Protein AF-A0A8X6NG14-F1 (afdb_monomer)

Organism: Nephila pilipes (NCBI:txid299642)

Sequence (57 aa):
MSAAKKVVSILHFNDVYNVEEQQQEPVAGATRFCAALKSFNDLDPLVLFSGDILAPS

Mean predicted aligned error: 5.35 Å

Foldseek 3Di:
DDDDDDDAAEAEDEQQAEFDFDPDPVTTGPVVVVVVVVVCVVVVHDYDYDDNHHPDD

Solvent-accessible surface area (backbone atoms only — not comparable to full-atom values): 3731 Å² total; per-residue (Å²): 132,84,78,76,87,80,84,84,41,74,46,75,53,56,74,53,55,45,66,58,73,44,91,56,87,78,60,48,20,56,68,50,55,52,49,61,60,56,74,46,56,91,60,66,49,51,77,47,76,77,51,49,60,56,69,81,128

Secondary structure (DSSP, 8-state):
-PPP-----EEEE---------SSSSP-SHHHHHHHHHTTGGG--EEEE-S--SS--

InterPro domains:
  IPR029052 Metallo-dependent phosphatase-like [G3DSA:3.60.21.10] (2-57)
  IPR029052 Metallo-dependent phosphatase-like [SSF56300] (8-57)

Structure (mmCIF, N/CA/C/O backbone):
data_AF-A0A8X6NG14-F1
#
_entry.id   AF-A0A8X6NG14-F1
#
loop_
_atom_site.group_PDB
_atom_site.id
_atom_site.type_symbol
_atom_site.label_atom_id
_atom_site.label_alt_id
_atom_site.label_comp_id
_atom_site.label_asym_id
_atom_site.label_entity_id
_atom_site.label_seq_id
_atom_site.pdbx_PDB_ins_code
_atom_site.Cartn_x
_a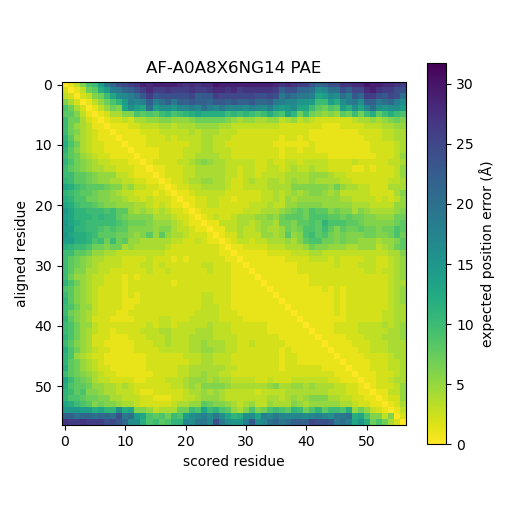tom_site.Cartn_y
_atom_site.Cartn_z
_atom_site.occupancy
_atom_site.B_iso_or_equiv
_atom_site.auth_seq_id
_atom_site.auth_comp_id
_atom_site.auth_asym_id
_atom_site.auth_atom_id
_atom_site.pdbx_PDB_model_num
ATOM 1 N N . MET A 1 1 ? -24.786 4.674 29.213 1.00 52.50 1 MET A N 1
ATOM 2 C CA . MET A 1 1 ? -23.623 5.304 28.554 1.00 52.50 1 MET A CA 1
ATOM 3 C C . MET A 1 1 ? -23.731 5.027 27.064 1.00 52.50 1 MET A C 1
ATOM 5 O O . MET A 1 1 ? -23.882 3.866 26.710 1.00 52.50 1 MET A O 1
ATOM 9 N N . SER A 1 2 ? -23.744 6.052 26.208 1.00 63.78 2 SER A N 1
ATOM 10 C CA . SER A 1 2 ? -23.705 5.843 24.753 1.00 63.78 2 SER A CA 1
ATOM 11 C C . SER A 1 2 ? -22.324 5.308 24.388 1.00 63.78 2 SER A C 1
ATOM 13 O O . SER A 1 2 ? -21.328 5.931 24.751 1.00 63.78 2 SER A O 1
ATOM 15 N N . ALA A 1 3 ? -22.244 4.170 23.700 1.00 72.62 3 ALA A N 1
ATOM 16 C CA . ALA A 1 3 ? -20.977 3.725 23.134 1.00 72.62 3 ALA A CA 1
ATOM 17 C C . ALA A 1 3 ? -20.486 4.805 22.158 1.00 72.62 3 ALA A C 1
ATOM 19 O O . ALA A 1 3 ? -21.237 5.240 21.283 1.00 72.62 3 ALA A O 1
ATOM 20 N N . ALA A 1 4 ? -19.253 5.281 22.335 1.00 77.19 4 ALA A N 1
ATOM 21 C CA . ALA A 1 4 ? -18.641 6.186 21.373 1.00 77.19 4 ALA A CA 1
ATOM 22 C C . ALA A 1 4 ? -18.560 5.470 20.017 1.00 77.19 4 ALA A C 1
ATOM 24 O O . ALA A 1 4 ? -18.132 4.315 19.947 1.00 77.19 4 ALA A O 1
ATOM 25 N N . LYS A 1 5 ? -18.995 6.141 18.947 1.00 78.44 5 LYS A N 1
ATOM 26 C CA . LYS A 1 5 ? -18.901 5.614 17.585 1.00 78.44 5 LYS A CA 1
ATOM 27 C C . LYS A 1 5 ? -17.419 5.448 17.243 1.00 78.44 5 LYS A C 1
ATOM 29 O O . LYS A 1 5 ? -16.714 6.438 17.077 1.00 78.44 5 LYS A O 1
ATOM 34 N N . LYS A 1 6 ? -16.949 4.203 17.176 1.00 87.44 6 LYS A N 1
ATOM 35 C CA . LYS A 1 6 ? -15.586 3.879 16.745 1.00 87.44 6 LYS A CA 1
ATOM 36 C C . LYS A 1 6 ? -15.561 3.824 15.221 1.00 87.44 6 LYS A C 1
ATOM 38 O O . LYS A 1 6 ? -16.406 3.161 14.623 1.00 87.44 6 LYS A O 1
ATOM 43 N N . VAL A 1 7 ? -14.630 4.547 14.611 1.00 93.31 7 VAL A N 1
ATOM 44 C CA . VAL A 1 7 ? -14.374 4.516 13.166 1.00 93.31 7 VAL A CA 1
ATOM 45 C C . VAL A 1 7 ? -13.166 3.618 12.932 1.00 93.31 7 VAL A C 1
ATOM 47 O O . VAL A 1 7 ? -12.214 3.673 13.703 1.00 93.31 7 VAL A O 1
ATOM 50 N N . VAL A 1 8 ? -13.228 2.781 11.898 1.00 95.81 8 VAL A N 1
ATOM 51 C CA . VAL A 1 8 ? -12.088 1.992 11.421 1.00 95.81 8 VAL A CA 1
ATOM 52 C C . VAL A 1 8 ? -11.711 2.536 10.053 1.00 95.81 8 VAL A C 1
ATOM 54 O O . VAL A 1 8 ? -12.543 2.542 9.145 1.00 95.81 8 VAL A O 1
ATOM 57 N N . SER A 1 9 ? -10.477 3.004 9.923 1.00 97.25 9 SER A N 1
ATOM 58 C CA . SER A 1 9 ? -9.916 3.479 8.660 1.00 97.25 9 SER A CA 1
ATOM 59 C C . SER A 1 9 ? -9.254 2.304 7.945 1.00 97.25 9 SER A C 1
ATOM 61 O O . SER A 1 9 ? -8.498 1.557 8.563 1.00 97.25 9 SER A O 1
ATOM 63 N N . ILE A 1 10 ? -9.535 2.116 6.656 1.00 98.00 10 ILE A N 1
ATOM 64 C CA . ILE A 1 10 ? -8.927 1.052 5.848 1.00 98.00 10 ILE A CA 1
ATOM 65 C C . ILE A 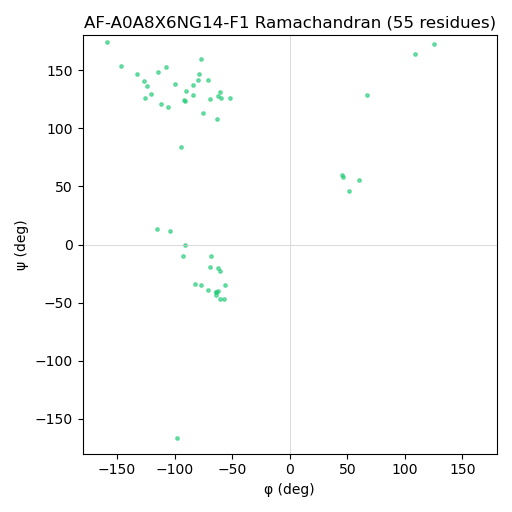1 10 ? -8.293 1.689 4.617 1.00 98.00 10 ILE A C 1
ATOM 67 O O . ILE A 1 10 ? -8.969 2.399 3.874 1.00 98.00 10 ILE A O 1
ATOM 71 N N . LEU A 1 11 ? -7.009 1.413 4.397 1.00 98.19 11 LEU A N 1
ATOM 72 C CA . LEU A 1 11 ? -6.324 1.707 3.142 1.00 98.19 11 LEU A CA 1
ATOM 73 C C . LEU A 1 11 ? -6.129 0.394 2.404 1.00 98.19 11 LEU A C 1
ATOM 75 O O . LEU A 1 11 ? -5.472 -0.510 2.913 1.00 98.19 11 LEU A O 1
ATOM 79 N N . HIS A 1 12 ? -6.711 0.277 1.220 1.00 97.50 12 HIS A N 1
ATOM 80 C CA . HIS A 1 12 ? -6.674 -0.950 0.436 1.00 97.50 12 HIS A CA 1
ATOM 81 C C . HIS A 1 12 ? -6.148 -0.669 -0.968 1.00 97.50 12 HIS A C 1
ATOM 83 O O . HIS A 1 12 ? -6.449 0.372 -1.550 1.00 97.50 12 HIS A O 1
ATOM 89 N N . PHE A 1 13 ? -5.333 -1.590 -1.476 1.00 96.31 13 PHE A N 1
ATOM 90 C CA . PHE A 1 13 ? -4.828 -1.571 -2.842 1.00 96.31 13 PHE A CA 1
ATOM 91 C C . PHE A 1 13 ? -4.666 -2.995 -3.390 1.00 96.31 13 PHE A C 1
ATOM 93 O O . PHE A 1 13 ? -4.473 -3.960 -2.642 1.00 96.31 13 PHE A O 1
ATOM 100 N N . ASN A 1 14 ? -4.754 -3.118 -4.710 1.00 95.56 14 ASN A N 1
ATOM 101 C CA . ASN A 1 14 ? -4.672 -4.361 -5.473 1.00 95.56 14 ASN A CA 1
ATOM 102 C C . ASN A 1 14 ? -4.284 -4.056 -6.927 1.00 95.56 14 ASN A C 1
ATOM 104 O O . ASN A 1 14 ? -4.205 -2.882 -7.286 1.00 95.56 14 ASN A O 1
ATOM 108 N N . ASP A 1 15 ? -4.056 -5.096 -7.733 1.00 92.56 15 ASP A N 1
ATOM 109 C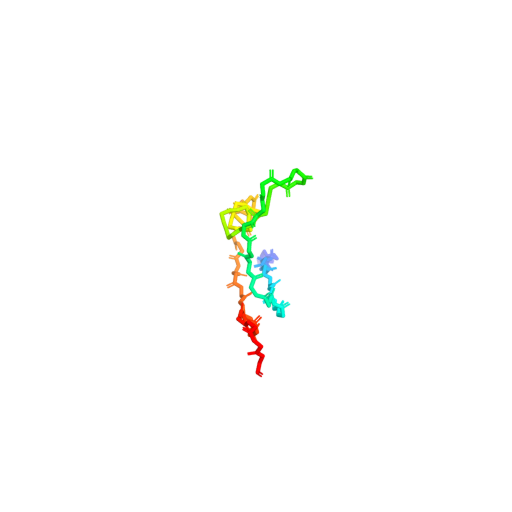 CA . ASP A 1 15 ? -3.809 -4.991 -9.183 1.00 92.56 15 ASP A CA 1
ATOM 110 C C . ASP A 1 15 ? -2.708 -3.970 -9.513 1.00 92.56 15 ASP A C 1
ATOM 112 O O . ASP A 1 15 ? -2.851 -3.094 -10.364 1.00 92.56 15 ASP A O 1
ATOM 116 N N . VAL A 1 16 ? -1.608 -4.047 -8.761 1.00 91.94 16 VAL A N 1
ATOM 117 C CA . VAL A 1 16 ? -0.521 -3.065 -8.792 1.00 91.94 16 VAL A CA 1
ATOM 118 C C . VAL A 1 16 ? 0.368 -3.257 -10.018 1.00 91.94 16 VAL A C 1
ATOM 120 O O . VAL A 1 16 ? 0.857 -2.268 -10.552 1.00 91.94 16 VAL A O 1
ATOM 123 N N . TYR A 1 17 ? 0.574 -4.507 -10.452 1.00 87.88 17 TYR A N 1
ATOM 124 C CA . TYR A 1 17 ? 1.352 -4.863 -11.647 1.00 87.88 17 TYR A CA 1
ATOM 125 C C . TYR A 1 17 ? 2.693 -4.109 -11.757 1.00 87.88 17 TYR A C 1
ATOM 127 O O . TYR A 1 17 ? 2.953 -3.417 -12.737 1.00 87.88 17 TYR A O 1
ATOM 135 N N . ASN A 1 18 ? 3.550 -4.304 -10.747 1.00 89.06 18 ASN A N 1
ATOM 136 C CA . ASN A 1 18 ? 4.826 -3.623 -10.495 1.00 89.06 18 ASN A CA 1
ATOM 137 C C . ASN A 1 18 ? 4.700 -2.126 -10.141 1.00 89.06 18 ASN A C 1
ATOM 139 O O . ASN A 1 18 ? 4.165 -1.316 -10.890 1.00 89.06 18 ASN A O 1
ATOM 143 N N . VAL A 1 19 ? 5.329 -1.713 -9.032 1.00 91.38 19 VAL A N 1
ATOM 144 C CA . VAL A 1 19 ? 5.564 -0.286 -8.741 1.00 91.38 19 VAL A CA 1
ATOM 145 C C . VAL A 1 19 ? 6.956 0.106 -9.228 1.00 91.38 19 VAL A C 1
ATOM 147 O O . VAL A 1 19 ? 7.919 0.105 -8.459 1.00 91.38 19 VAL A O 1
ATOM 150 N N . GLU A 1 20 ? 7.063 0.425 -10.511 1.00 92.81 20 GLU A N 1
ATOM 151 C CA . GLU A 1 20 ? 8.341 0.778 -11.130 1.00 92.81 20 GLU A CA 1
ATOM 152 C C . GLU A 1 20 ? 8.761 2.216 -10.812 1.00 92.81 20 GLU A C 1
ATOM 154 O O . GLU A 1 20 ? 7.937 3.121 -10.643 1.00 92.81 20 GLU A O 1
ATOM 159 N N . GLU A 1 21 ? 10.070 2.427 -10.699 1.00 93.81 21 GLU A N 1
ATOM 160 C CA . GLU A 1 21 ? 10.629 3.770 -10.607 1.00 93.81 21 GLU A CA 1
ATOM 161 C C . GLU A 1 21 ? 10.497 4.481 -11.958 1.00 93.81 21 GLU A C 1
ATOM 163 O O . GLU A 1 21 ? 10.733 3.894 -13.012 1.00 93.81 21 GLU A O 1
ATOM 168 N N . GLN A 1 22 ? 10.190 5.777 -11.929 1.00 92.88 22 GLN A N 1
ATOM 169 C CA . GLN A 1 22 ? 10.395 6.650 -13.083 1.00 92.88 22 GLN A CA 1
ATOM 170 C C . GLN A 1 22 ? 11.090 7.930 -12.643 1.00 92.88 22 GLN A C 1
ATOM 172 O O . GLN A 1 22 ? 10.833 8.431 -11.550 1.00 92.88 22 GLN A O 1
ATOM 177 N N . GLN A 1 23 ? 11.924 8.482 -13.521 1.00 91.62 23 GLN A N 1
ATOM 178 C CA . GLN A 1 23 ? 12.661 9.723 -13.262 1.00 91.62 23 GLN A CA 1
ATOM 179 C C . GLN A 1 23 ? 11.923 10.977 -13.758 1.00 91.62 23 GLN A C 1
ATOM 181 O O . GLN A 1 23 ? 12.342 12.094 -13.468 1.00 91.62 23 GLN A O 1
ATOM 186 N N . GLN A 1 24 ? 10.834 10.817 -14.518 1.00 93.44 24 GLN A N 1
ATOM 187 C CA . GLN A 1 24 ? 10.022 11.941 -14.977 1.00 93.44 24 GLN A CA 1
ATOM 188 C C . GLN A 1 24 ? 9.013 12.345 -13.902 1.00 93.44 24 GLN A C 1
ATOM 190 O O . GLN A 1 24 ? 8.363 11.489 -13.301 1.00 93.44 24 GLN A O 1
ATOM 195 N N . GLU A 1 25 ? 8.850 13.652 -13.685 1.00 90.06 25 GLU A N 1
ATOM 196 C CA . GLU A 1 25 ? 7.792 14.133 -12.805 1.00 90.06 25 GLU A CA 1
ATOM 197 C C . GLU A 1 25 ? 6.408 13.749 -13.376 1.00 90.06 25 GLU A C 1
ATOM 199 O O . GLU A 1 25 ? 6.117 14.045 -14.538 1.00 90.06 25 GLU A O 1
ATOM 204 N N . PRO A 1 26 ? 5.547 13.101 -12.574 1.00 85.69 26 PRO A N 1
ATOM 205 C CA . PRO A 1 26 ? 5.715 12.940 -11.139 1.00 85.69 26 PRO A CA 1
ATOM 206 C C . PRO A 1 26 ? 6.478 11.635 -10.797 1.00 85.69 26 PRO A C 1
ATOM 208 O O . PRO A 1 26 ? 6.018 10.556 -11.167 1.00 85.69 26 PRO A O 1
ATOM 211 N N . VAL 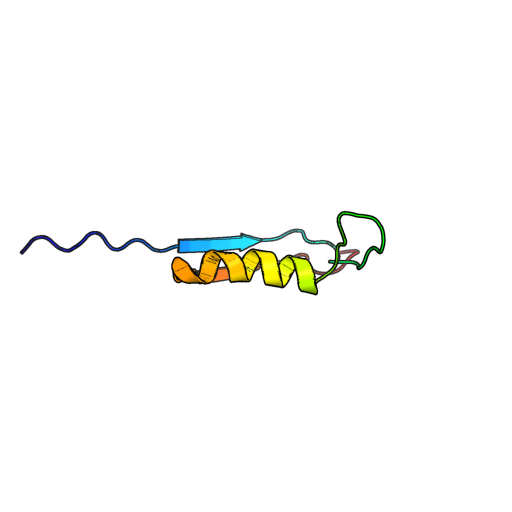A 1 27 ? 7.608 11.704 -10.069 1.00 90.19 27 VAL A N 1
ATOM 212 C CA . VAL A 1 27 ? 8.503 10.541 -9.800 1.00 90.19 27 VAL A CA 1
ATOM 213 C C . VAL A 1 27 ? 7.711 9.358 -9.236 1.00 90.19 27 VAL A C 1
ATOM 215 O O . VAL A 1 27 ? 6.983 9.534 -8.264 1.00 90.19 27 VAL A O 1
ATOM 218 N N . ALA A 1 28 ? 7.795 8.168 -9.830 1.00 90.56 28 ALA A N 1
ATOM 219 C CA . ALA A 1 28 ? 7.060 6.981 -9.364 1.00 90.56 28 ALA A CA 1
ATOM 220 C C . ALA A 1 28 ? 7.942 6.080 -8.483 1.00 90.56 28 ALA A C 1
ATOM 222 O O . ALA A 1 28 ? 9.001 6.493 -8.014 1.00 90.56 28 ALA A O 1
ATOM 223 N N . GLY A 1 29 ? 7.490 4.855 -8.229 1.00 93.88 29 GLY A N 1
ATOM 224 C CA . GLY A 1 29 ? 8.237 3.861 -7.469 1.00 93.88 29 GLY A CA 1
ATOM 225 C C . GLY A 1 29 ? 7.669 3.588 -6.081 1.00 93.88 29 GLY A C 1
ATOM 226 O O . GLY A 1 29 ? 6.871 4.349 -5.515 1.00 93.88 29 GLY A O 1
ATOM 227 N N . ALA A 1 30 ? 8.113 2.464 -5.520 1.00 93.31 30 ALA A N 1
ATOM 228 C CA . ALA A 1 30 ? 7.642 1.952 -4.239 1.00 93.31 30 ALA A CA 1
ATOM 229 C C . ALA A 1 30 ? 7.804 2.970 -3.097 1.00 93.31 30 ALA A C 1
ATOM 231 O O . ALA A 1 30 ? 6.938 3.062 -2.227 1.00 93.31 30 ALA A O 1
ATOM 232 N N . THR A 1 31 ? 8.864 3.786 -3.118 1.00 93.75 31 THR A N 1
ATOM 233 C CA . THR A 1 31 ? 9.110 4.826 -2.107 1.00 93.75 31 THR A CA 1
ATOM 234 C C . THR A 1 31 ? 7.988 5.856 -2.058 1.00 93.75 31 THR A C 1
ATOM 236 O O . THR A 1 31 ? 7.489 6.170 -0.975 1.00 93.75 31 THR A O 1
ATOM 239 N N . ARG A 1 32 ? 7.542 6.358 -3.217 1.00 93.50 32 ARG A N 1
ATOM 240 C CA . ARG A 1 32 ? 6.453 7.336 -3.264 1.00 93.50 32 ARG A CA 1
ATOM 241 C C . ARG A 1 32 ? 5.114 6.706 -2.908 1.00 93.50 32 ARG A C 1
ATOM 243 O O . ARG A 1 32 ? 4.345 7.321 -2.175 1.00 93.50 32 ARG A O 1
ATOM 250 N N . PHE A 1 33 ? 4.865 5.481 -3.364 1.00 94.50 33 PHE A N 1
ATOM 251 C CA . PHE A 1 33 ? 3.676 4.726 -2.973 1.00 94.50 33 PHE A CA 1
ATOM 252 C C . PHE A 1 33 ? 3.598 4.554 -1.444 1.00 94.50 33 PHE A C 1
ATOM 254 O O . PHE A 1 33 ? 2.592 4.887 -0.819 1.00 94.50 33 PHE A O 1
ATOM 261 N N . CYS A 1 34 ? 4.705 4.154 -0.811 1.00 95.25 34 CYS A N 1
ATOM 262 C CA . CYS A 1 34 ? 4.808 4.049 0.645 1.00 95.25 34 CYS A CA 1
ATOM 263 C C . CYS A 1 34 ? 4.620 5.398 1.350 1.00 95.25 34 CYS A C 1
ATOM 265 O O . CYS A 1 34 ? 3.994 5.450 2.407 1.00 95.25 34 CYS A O 1
ATOM 267 N N . ALA A 1 35 ? 5.174 6.483 0.802 1.00 96.44 35 ALA A N 1
ATOM 268 C CA . ALA A 1 35 ? 5.012 7.822 1.363 1.00 96.44 35 ALA A CA 1
ATOM 269 C C . ALA A 1 35 ? 3.544 8.276 1.329 1.00 96.44 35 ALA A C 1
ATOM 271 O O . ALA A 1 35 ? 3.060 8.815 2.321 1.00 96.44 35 ALA A O 1
ATOM 272 N N . ALA A 1 36 ? 2.831 7.993 0.234 1.00 95.19 36 ALA A N 1
ATOM 273 C CA . ALA A 1 36 ? 1.404 8.273 0.107 1.00 95.19 36 ALA A CA 1
ATOM 274 C C . ALA A 1 36 ? 0.566 7.471 1.114 1.00 95.19 36 ALA A C 1
ATOM 276 O O . ALA A 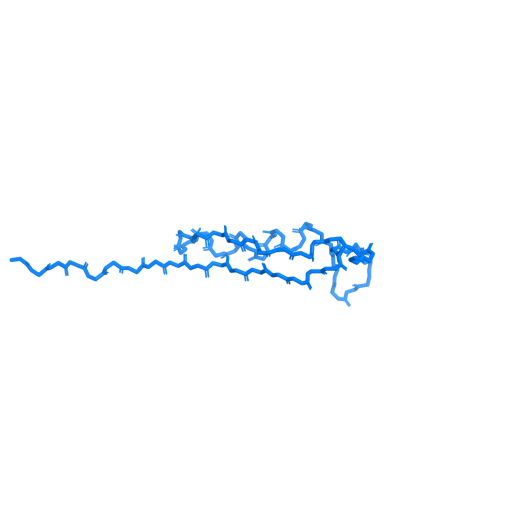1 36 ? -0.327 8.029 1.731 1.00 95.19 36 ALA A O 1
ATOM 277 N N . LEU A 1 37 ? 0.871 6.1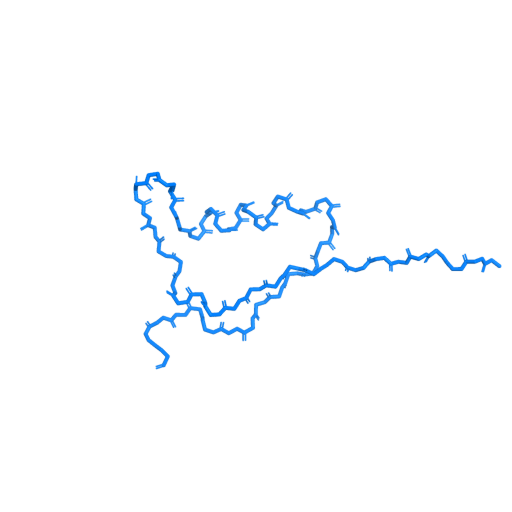91 1.355 1.00 97.00 37 LEU A N 1
ATOM 278 C CA . LEU A 1 37 ? 0.178 5.425 2.403 1.00 97.00 37 LEU A CA 1
ATOM 279 C C . LEU A 1 37 ? 0.446 5.999 3.802 1.00 97.00 37 LEU A C 1
ATOM 281 O O . LEU A 1 37 ? -0.473 6.166 4.600 1.00 97.00 37 LEU A O 1
ATOM 285 N N . LYS A 1 38 ? 1.703 6.354 4.089 1.00 97.88 38 LYS A N 1
ATOM 286 C CA . LYS A 1 38 ? 2.113 6.899 5.393 1.00 97.88 38 LYS A CA 1
ATOM 287 C C . LYS A 1 38 ? 1.569 8.301 5.673 1.00 97.88 38 LYS A C 1
ATOM 289 O O . LYS A 1 38 ? 1.527 8.689 6.838 1.00 97.88 38 LYS A O 1
ATOM 294 N N . SER A 1 39 ? 1.137 9.059 4.660 1.00 98.12 39 SER A N 1
ATOM 295 C CA . SER A 1 39 ? 0.526 10.377 4.881 1.00 98.12 39 SER A CA 1
ATOM 296 C C . SER A 1 39 ? -0.844 10.309 5.561 1.00 98.12 39 SER A C 1
ATOM 298 O O . SER A 1 39 ? -1.345 11.349 5.962 1.00 98.12 39 SER A O 1
ATOM 300 N N . PHE A 1 40 ? -1.426 9.113 5.696 1.00 98.06 40 PHE A N 1
ATOM 301 C CA . PHE A 1 40 ? -2.696 8.858 6.386 1.00 98.06 40 PHE A CA 1
ATOM 302 C C . PHE A 1 40 ? -2.513 8.227 7.777 1.00 98.06 40 PHE A C 1
ATOM 304 O O . PHE A 1 40 ? -3.471 7.717 8.357 1.00 98.06 40 PHE A O 1
ATOM 311 N N . ASN A 1 41 ? -1.290 8.199 8.321 1.00 97.19 41 ASN A N 1
ATOM 312 C CA . ASN A 1 41 ? -1.018 7.596 9.632 1.00 97.19 41 ASN A CA 1
ATOM 313 C C . ASN A 1 41 ? -1.795 8.259 10.785 1.00 97.19 41 ASN A C 1
ATOM 315 O O . ASN A 1 41 ? -2.008 7.629 11.817 1.00 97.19 41 ASN A O 1
ATOM 319 N N . ASP A 1 42 ? -2.221 9.512 10.624 1.00 97.75 42 ASP A N 1
ATOM 320 C CA . ASP A 1 42 ? -3.081 10.235 11.565 1.00 97.75 42 ASP A CA 1
ATOM 321 C C . ASP A 1 42 ? -4.465 9.585 11.743 1.00 97.75 42 ASP A C 1
ATOM 323 O O . ASP A 1 42 ? -5.120 9.803 12.762 1.00 97.75 42 ASP A O 1
ATOM 327 N N . LEU A 1 43 ? -4.886 8.753 10.786 1.00 96.62 43 LEU A N 1
ATOM 328 C CA . LEU A 1 43 ? -6.166 8.046 10.796 1.00 96.62 43 LEU A CA 1
ATOM 329 C C . LEU A 1 43 ? -6.115 6.652 11.440 1.00 96.62 43 LEU A C 1
ATOM 331 O O . LEU A 1 43 ? -7.151 5.983 11.455 1.00 96.62 43 LEU A O 1
ATOM 335 N N . 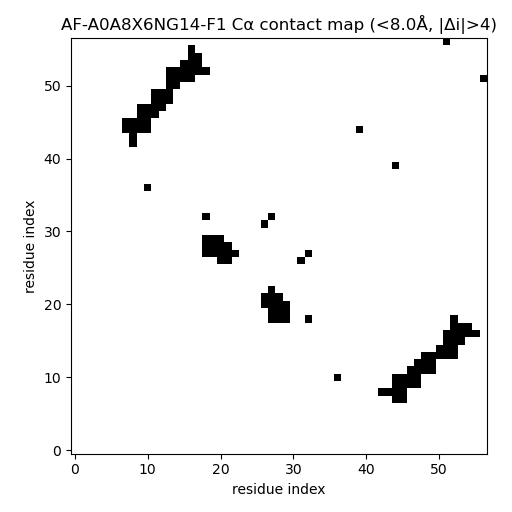ASP A 1 44 ? -4.941 6.210 11.913 1.00 96.31 44 ASP A N 1
ATOM 336 C CA . ASP A 1 44 ? -4.679 4.845 12.405 1.00 96.31 44 ASP A CA 1
ATOM 337 C C . ASP A 1 44 ? -5.239 3.747 11.465 1.00 96.31 44 ASP A C 1
ATOM 339 O O . ASP A 1 44 ? -6.123 2.971 11.846 1.00 96.31 44 ASP A O 1
ATOM 343 N N . PRO A 1 45 ? -4.825 3.719 10.179 1.00 97.88 45 PRO A N 1
ATOM 344 C CA . PRO A 1 45 ? -5.454 2.854 9.193 1.00 97.88 45 PRO A CA 1
ATOM 345 C C . PRO A 1 45 ? -4.978 1.401 9.269 1.00 97.88 45 PRO A C 1
ATOM 347 O O . PRO A 1 45 ? -3.786 1.109 9.364 1.00 97.88 45 PRO A O 1
ATOM 350 N N . LEU A 1 46 ? -5.911 0.471 9.062 1.00 98.00 46 LEU A N 1
ATOM 351 C CA . LEU A 1 46 ? -5.598 -0.894 8.656 1.00 98.00 46 LEU A CA 1
ATOM 352 C C . LEU A 1 46 ? -5.223 -0.897 7.167 1.00 98.00 46 LEU A C 1
ATOM 354 O O . LEU A 1 46 ? -6.068 -0.642 6.308 1.00 98.00 46 LEU A O 1
ATOM 358 N N . VAL A 1 47 ? -3.962 -1.193 6.857 1.00 97.75 47 VAL A N 1
ATOM 359 C CA . VAL A 1 47 ? -3.470 -1.269 5.474 1.00 97.75 47 VAL A CA 1
ATOM 360 C C . VAL A 1 47 ? -3.595 -2.700 4.954 1.00 97.75 47 VAL A C 1
ATOM 362 O O . VAL A 1 47 ? -3.053 -3.627 5.555 1.00 97.75 47 VAL A O 1
ATOM 365 N N . LEU A 1 48 ? -4.293 -2.883 3.834 1.00 98.06 48 LEU A N 1
ATOM 366 C CA . LEU A 1 48 ? -4.558 -4.176 3.210 1.00 98.06 48 LEU A CA 1
ATOM 367 C C . LEU A 1 48 ? -4.076 -4.191 1.760 1.00 98.06 48 LEU A C 1
ATOM 369 O O . LEU A 1 48 ? -4.342 -3.275 0.987 1.00 98.06 48 LEU A O 1
ATOM 373 N N 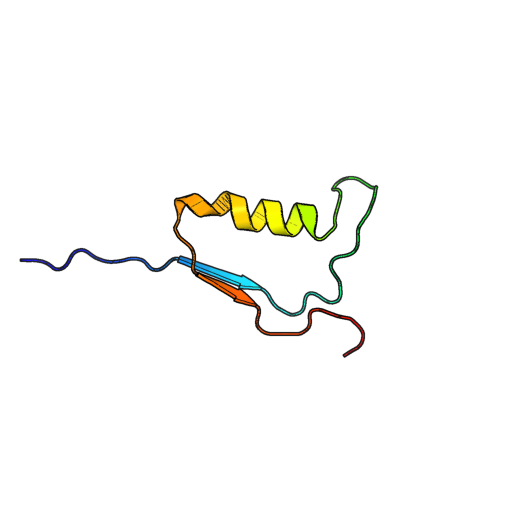. PHE A 1 49 ? -3.436 -5.290 1.384 1.00 95.75 49 PHE A N 1
ATOM 374 C CA . PHE A 1 49 ? -3.076 -5.611 0.010 1.00 95.75 49 PHE A CA 1
ATOM 375 C C . PHE A 1 49 ? -3.745 -6.933 -0.372 1.00 95.75 49 PHE A C 1
ATOM 377 O O . PHE A 1 49 ? -3.638 -7.895 0.390 1.00 95.75 49 PHE A O 1
ATOM 384 N N . SER A 1 50 ? -4.440 -6.991 -1.514 1.00 96.00 50 SER A N 1
ATOM 385 C CA . SER A 1 50 ? -5.250 -8.169 -1.880 1.00 96.00 50 SER A CA 1
ATOM 386 C C . SER A 1 50 ? -4.798 -8.945 -3.119 1.00 96.00 50 SER A C 1
ATOM 388 O O . SER A 1 50 ? -5.556 -9.795 -3.575 1.00 96.00 50 SER A O 1
ATOM 390 N N . GLY A 1 51 ? -3.593 -8.710 -3.643 1.00 92.56 51 GLY A N 1
ATOM 391 C CA . GLY A 1 51 ? -3.033 -9.511 -4.741 1.00 92.56 51 GLY A CA 1
ATOM 392 C C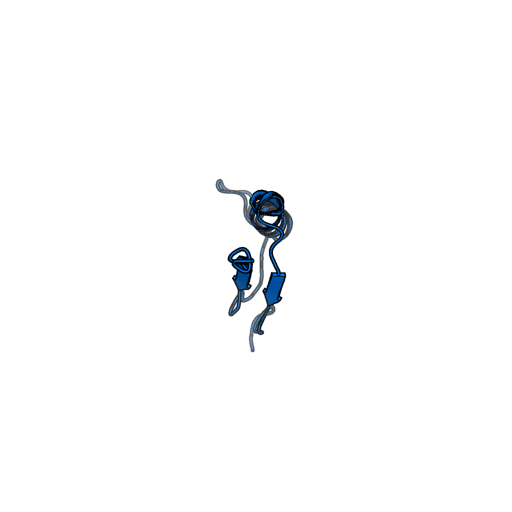 . GLY A 1 51 ? -2.587 -8.700 -5.958 1.00 92.56 51 GLY A C 1
ATOM 393 O O . GLY A 1 51 ? -2.782 -7.488 -6.016 1.00 92.56 51 GLY A O 1
ATOM 394 N N . ASP A 1 52 ? -1.940 -9.394 -6.894 1.00 92.00 52 ASP A N 1
ATOM 395 C CA . ASP A 1 52 ? -1.415 -8.860 -8.159 1.00 92.00 52 ASP A CA 1
ATOM 396 C C . ASP A 1 52 ? -0.363 -7.747 -7.990 1.00 92.00 52 ASP A C 1
ATOM 398 O O . ASP A 1 52 ? -0.476 -6.640 -8.512 1.00 92.00 52 ASP A O 1
ATOM 402 N N . ILE A 1 53 ? 0.703 -8.050 -7.232 1.00 91.25 53 ILE A N 1
ATOM 403 C CA . ILE A 1 53 ? 1.835 -7.126 -7.021 1.00 91.25 53 ILE A CA 1
ATOM 404 C C . ILE A 1 53 ? 2.869 -7.154 -8.156 1.00 91.25 53 ILE A C 1
ATOM 406 O O . ILE A 1 53 ? 3.455 -6.114 -8.449 1.00 91.25 53 ILE A O 1
ATOM 410 N N . LEU A 1 54 ? 3.096 -8.313 -8.787 1.00 89.31 54 LEU A N 1
ATOM 411 C CA . LEU A 1 54 ? 4.076 -8.497 -9.867 1.00 89.31 54 LEU A CA 1
ATOM 412 C C . LEU A 1 54 ? 3.390 -8.843 -11.196 1.00 89.31 54 LEU A C 1
ATOM 414 O O . LEU A 1 54 ? 2.364 -9.517 -11.192 1.00 89.31 54 LEU A O 1
ATOM 418 N N . ALA A 1 55 ? 3.983 -8.415 -12.314 1.00 82.44 55 ALA A N 1
ATOM 419 C CA . ALA A 1 55 ? 3.562 -8.769 -13.673 1.00 82.44 55 ALA A CA 1
ATOM 420 C C . ALA A 1 55 ? 4.543 -9.755 -14.361 1.00 82.44 55 ALA A C 1
ATOM 422 O O . ALA A 1 55 ? 5.745 -9.690 -14.085 1.00 82.44 55 ALA A O 1
ATOM 423 N N . PRO A 1 56 ? 4.089 -10.602 -15.314 1.00 77.25 56 PRO A N 1
ATOM 424 C CA . PRO A 1 56 ? 2.693 -10.932 -15.624 1.00 77.25 56 PRO A CA 1
ATOM 425 C C . PRO A 1 56 ? 2.120 -11.912 -14.584 1.00 77.25 56 PRO A C 1
ATOM 427 O O . PRO A 1 56 ? 2.887 -12.574 -13.883 1.00 77.25 56 PRO A O 1
ATOM 430 N N . SER A 1 57 ? 0.792 -11.983 -14.470 1.00 57.09 57 SER A N 1
ATOM 431 C CA . SER A 1 57 ? 0.118 -12.984 -13.633 1.00 57.09 57 SER A CA 1
ATOM 432 C C . SER A 1 57 ? 0.179 -14.396 -14.214 1.00 57.09 57 SER A C 1
ATOM 434 O O . SER A 1 57 ? 0.288 -14.543 -15.455 1.00 57.09 57 SER A O 1
#

Radius of gyration: 15.6 Å; Cα contacts (8 Å, |Δi|>4): 61; chains: 1; bounding box: 36×27×44 Å

pLDDT: mean 90.84, std 9.68, range [52.5, 98.19]